Protein AF-A0A5R8P4Q5-F1 (afdb_monomer_lite)

InterPro domains:
  IPR018929 Domain of unknown function DUF2510 [PF10708] (52-79)

Foldseek 3Di:
DPPPPPCPVVVVVVVVVVVVVVVVVVVVVVVVVVVVVVPDPPPPPPPQQDDFDWDQDPVRWTWTDHSPDTDPDTDDDPPPPD

Structure (mmCIF, N/CA/C/O backbone):
data_AF-A0A5R8P4Q5-F1
#
_entry.id   AF-A0A5R8P4Q5-F1
#
loop_
_atom_site.group_PDB
_atom_site.id
_atom_site.type_symbol
_atom_site.label_atom_id
_atom_site.label_alt_id
_atom_site.label_comp_id
_atom_site.label_asym_id
_atom_site.label_entity_id
_atom_site.label_seq_id
_atom_site.pdbx_PDB_ins_code
_atom_site.Cartn_x
_atom_site.Cartn_y
_atom_site.Cartn_z
_atom_site.occupancy
_atom_site.B_iso_or_equiv
_atom_site.auth_seq_id
_atom_site.auth_comp_id
_atom_site.auth_asym_id
_atom_site.auth_atom_id
_atom_site.pdbx_PDB_model_num
ATOM 1 N N . MET A 1 1 ? 20.793 0.785 -62.046 1.00 49.66 1 MET A N 1
ATOM 2 C CA . MET A 1 1 ? 20.546 0.543 -60.609 1.00 49.66 1 MET A CA 1
ATOM 3 C C . MET A 1 1 ? 20.882 1.839 -59.870 1.00 49.66 1 MET A C 1
ATOM 5 O O . MET A 1 1 ? 22.030 2.034 -59.514 1.00 49.66 1 MET A O 1
ATOM 9 N N . TRP A 1 2 ? 19.941 2.785 -59.771 1.00 59.12 2 TRP A N 1
ATOM 10 C CA . TRP A 1 2 ? 20.190 4.147 -59.241 1.00 59.12 2 TRP A CA 1
ATOM 11 C C . TRP A 1 2 ? 19.097 4.600 -58.249 1.00 59.12 2 TRP A C 1
ATOM 13 O O . TRP A 1 2 ? 18.944 5.772 -57.942 1.00 59.12 2 TRP A O 1
ATOM 23 N N . TRP A 1 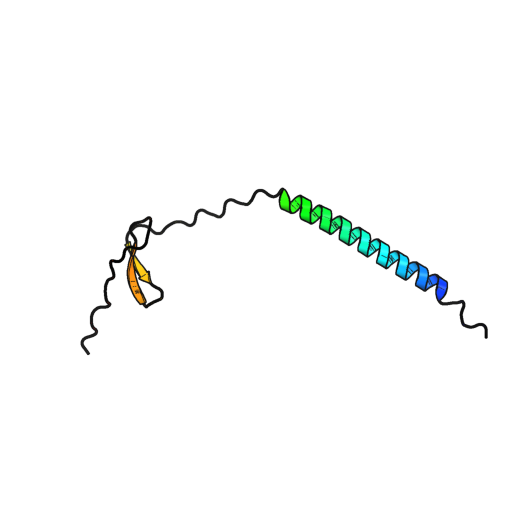3 ? 18.318 3.657 -57.717 1.00 60.84 3 TRP A N 1
ATOM 24 C CA . TRP A 1 3 ? 17.155 3.957 -56.871 1.00 60.84 3 TRP A CA 1
ATOM 25 C C . TRP A 1 3 ? 17.453 3.891 -55.364 1.00 60.84 3 TRP A C 1
ATOM 27 O O . TRP A 1 3 ? 16.559 4.105 -54.556 1.00 60.84 3 TRP A O 1
ATOM 37 N N . ALA A 1 4 ? 18.694 3.587 -54.968 1.00 62.00 4 ALA A N 1
ATOM 38 C CA . ALA A 1 4 ? 19.038 3.295 -53.573 1.00 62.00 4 ALA A CA 1
ATOM 39 C C . ALA A 1 4 ? 19.421 4.521 -52.717 1.00 62.00 4 ALA A C 1
ATOM 41 O O . ALA A 1 4 ? 19.622 4.361 -51.526 1.00 62.00 4 ALA A O 1
ATOM 42 N N . HIS A 1 5 ? 19.503 5.739 -53.266 1.00 59.19 5 HIS A N 1
ATOM 43 C CA . HIS A 1 5 ? 20.128 6.878 -52.564 1.00 59.19 5 HIS A CA 1
ATOM 44 C C . HIS A 1 5 ? 19.139 7.903 -51.956 1.00 59.19 5 HIS A C 1
ATOM 46 O O . HIS A 1 5 ? 19.551 8.927 -51.421 1.00 59.19 5 HIS A O 1
ATOM 52 N N . ILE A 1 6 ? 17.822 7.681 -52.037 1.00 57.44 6 ILE A N 1
ATOM 53 C CA . ILE A 1 6 ? 16.825 8.675 -51.574 1.00 57.44 6 ILE A CA 1
ATOM 54 C C . ILE A 1 6 ? 16.381 8.416 -50.117 1.00 57.44 6 ILE A C 1
ATOM 56 O O . ILE A 1 6 ? 15.891 9.324 -49.452 1.00 57.44 6 ILE A O 1
ATOM 60 N N . ASN A 1 7 ? 16.618 7.215 -49.570 1.00 59.69 7 ASN A N 1
ATOM 61 C CA . ASN A 1 7 ? 16.121 6.821 -48.243 1.00 59.69 7 ASN A CA 1
ATOM 62 C C . ASN A 1 7 ? 17.132 6.962 -47.087 1.00 59.69 7 ASN A C 1
ATOM 64 O O . ASN A 1 7 ? 16.716 6.986 -45.927 1.00 59.69 7 ASN A O 1
ATOM 68 N N . ASP A 1 8 ? 18.433 7.087 -47.358 1.00 61.88 8 ASP A N 1
ATOM 69 C CA . ASP A 1 8 ? 19.466 7.095 -46.305 1.00 61.88 8 ASP A CA 1
ATOM 70 C C . ASP A 1 8 ? 19.420 8.371 -45.449 1.00 61.88 8 ASP A C 1
ATOM 72 O O . ASP A 1 8 ? 19.606 8.331 -44.231 1.00 61.88 8 ASP A O 1
ATOM 76 N N . TRP A 1 9 ? 19.082 9.503 -46.074 1.00 62.94 9 TRP A N 1
ATOM 77 C CA . TRP A 1 9 ? 19.014 10.809 -45.414 1.00 62.94 9 TRP A CA 1
ATOM 78 C C . TRP A 1 9 ? 17.893 10.899 -44.372 1.00 62.94 9 TRP A C 1
ATOM 80 O O . TRP A 1 9 ? 18.102 11.443 -43.291 1.00 62.94 9 TRP A O 1
ATOM 90 N N . ASN A 1 10 ? 16.715 10.333 -44.642 1.00 71.19 10 ASN A N 1
ATOM 91 C CA . ASN A 1 10 ? 15.628 10.321 -43.658 1.00 71.19 10 ASN A CA 1
ATOM 92 C C . ASN A 1 10 ? 15.847 9.247 -42.590 1.00 71.19 10 ASN A C 1
ATOM 94 O O . ASN A 1 10 ? 15.599 9.498 -41.412 1.00 71.19 10 ASN A O 1
ATOM 98 N N . THR A 1 11 ? 16.367 8.082 -42.985 1.00 74.56 11 THR A N 1
ATOM 99 C CA . THR A 1 11 ? 16.590 6.954 -42.070 1.00 74.56 11 THR A CA 1
ATOM 100 C C . THR A 1 11 ? 17.588 7.311 -40.966 1.00 74.56 11 THR A C 1
ATOM 102 O O . THR A 1 11 ? 17.331 7.029 -39.795 1.00 74.56 11 THR A O 1
ATOM 105 N N . GLY A 1 12 ? 18.685 8.002 -41.301 1.00 79.00 12 GLY A N 1
ATOM 106 C CA . GLY A 1 12 ? 19.670 8.452 -40.312 1.00 79.00 12 GLY A CA 1
ATOM 107 C C . GLY A 1 12 ? 19.083 9.417 -39.276 1.00 79.00 12 GLY A C 1
ATOM 108 O O . GLY A 1 12 ? 19.285 9.233 -38.074 1.00 79.00 12 GLY A O 1
ATOM 109 N N . HIS A 1 13 ? 18.290 10.398 -39.721 1.00 82.06 13 HIS A N 1
ATOM 110 C CA . HIS A 1 13 ? 17.623 11.333 -38.814 1.00 82.06 13 HIS A CA 1
ATOM 111 C C . HIS A 1 13 ? 16.612 10.623 -37.912 1.00 82.06 13 HIS A C 1
ATOM 113 O O . HIS A 1 13 ? 16.610 10.859 -36.706 1.00 82.06 13 HIS A O 1
ATOM 119 N N . THR A 1 14 ? 15.792 9.717 -38.452 1.00 84.75 14 THR A N 1
ATOM 120 C CA . THR A 1 14 ? 14.812 8.967 -37.654 1.00 84.75 14 THR A CA 1
ATOM 121 C C . THR A 1 14 ? 15.483 8.163 -36.542 1.00 84.75 14 THR A C 1
ATOM 123 O O . THR A 1 14 ? 15.047 8.234 -35.393 1.00 84.75 14 THR A O 1
ATOM 126 N N . VAL A 1 15 ? 16.574 7.452 -36.843 1.00 88.94 15 VAL A N 1
ATOM 127 C CA . VAL A 1 15 ? 17.319 6.684 -35.832 1.00 88.94 15 VAL A CA 1
ATOM 128 C C . VAL A 1 15 ? 17.933 7.610 -34.779 1.00 88.94 15 VAL A C 1
ATOM 130 O O . VAL A 1 15 ? 17.819 7.331 -33.584 1.00 88.94 15 VAL A O 1
ATOM 133 N N . ALA A 1 16 ? 18.517 8.739 -35.192 1.00 89.25 16 ALA A N 1
ATOM 134 C CA . ALA A 1 16 ? 19.084 9.721 -34.269 1.00 89.25 16 ALA A CA 1
ATOM 135 C C . ALA A 1 16 ? 18.024 10.320 -33.327 1.00 89.25 16 ALA A C 1
ATOM 137 O O . ALA A 1 16 ? 18.260 10.415 -32.121 1.00 89.25 16 ALA A O 1
ATOM 138 N N . PHE A 1 17 ? 16.836 10.662 -33.839 1.00 92.88 17 PHE A N 1
ATOM 139 C CA . PHE A 1 17 ? 15.731 11.173 -33.023 1.00 92.88 17 PHE A CA 1
ATOM 140 C C . PHE A 1 17 ? 15.233 10.143 -32.009 1.00 92.88 17 PHE A C 1
ATOM 142 O O . PHE A 1 17 ? 15.035 10.486 -30.845 1.00 92.88 17 PHE A O 1
ATOM 149 N N . VAL A 1 18 ? 15.060 8.882 -32.418 1.00 94.69 18 VAL A N 1
ATOM 150 C CA . VAL A 1 18 ? 14.609 7.812 -31.513 1.00 94.69 18 VAL A CA 1
ATOM 151 C C . VAL A 1 18 ? 15.648 7.543 -30.425 1.00 94.69 18 VAL A C 1
ATOM 153 O O . VAL A 1 18 ? 15.287 7.431 -29.252 1.00 94.69 18 VAL A O 1
ATOM 156 N N . ALA A 1 19 ? 16.934 7.495 -30.781 1.00 95.31 19 ALA A N 1
ATOM 157 C CA . ALA A 1 19 ? 18.013 7.320 -29.814 1.00 95.31 19 ALA A CA 1
ATOM 158 C C . ALA A 1 19 ? 18.064 8.481 -28.806 1.00 95.31 19 ALA A C 1
ATOM 160 O O . ALA A 1 19 ? 18.128 8.246 -27.598 1.00 95.31 19 ALA A O 1
ATOM 161 N N . ALA A 1 20 ? 17.952 9.725 -29.283 1.00 96.31 20 ALA A N 1
ATOM 162 C CA . ALA A 1 20 ? 17.921 10.907 -28.427 1.00 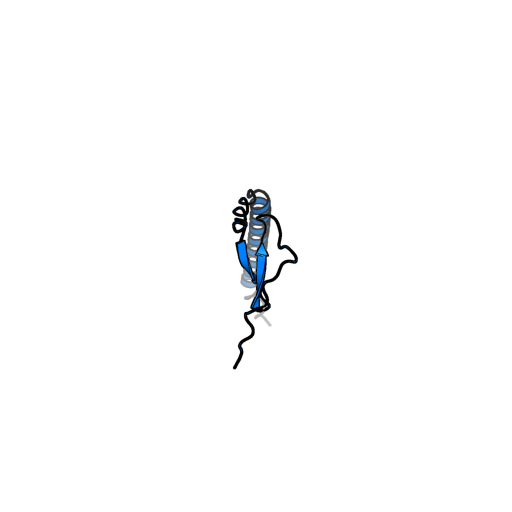96.31 20 ALA A CA 1
ATOM 163 C C . ALA A 1 20 ? 16.694 10.917 -27.502 1.00 96.31 20 ALA A C 1
ATOM 165 O O . ALA A 1 20 ? 16.838 11.112 -26.297 1.00 96.31 20 ALA A O 1
ATOM 166 N N . ALA A 1 21 ? 15.499 10.642 -28.033 1.00 96.62 21 ALA A N 1
ATOM 167 C CA . ALA A 1 21 ? 14.268 10.575 -27.248 1.00 96.62 21 ALA A CA 1
ATOM 168 C C . ALA A 1 21 ? 14.338 9.483 -26.170 1.00 96.62 21 ALA A C 1
ATOM 170 O O . ALA A 1 21 ? 13.941 9.714 -25.029 1.00 96.62 21 ALA A O 1
ATOM 171 N N . THR A 1 22 ? 14.906 8.322 -26.506 1.00 96.75 22 THR A N 1
ATOM 172 C CA . THR A 1 22 ? 15.106 7.217 -25.559 1.00 96.75 22 THR A CA 1
ATOM 173 C C . THR A 1 22 ? 16.082 7.608 -24.451 1.00 96.75 22 THR A C 1
ATOM 175 O O . THR A 1 22 ? 15.798 7.382 -23.276 1.00 96.75 22 THR A O 1
ATOM 178 N N . GLY A 1 23 ? 17.201 8.250 -24.799 1.00 97.25 23 GLY A N 1
ATOM 179 C CA . GLY A 1 23 ? 18.169 8.755 -23.824 1.00 97.25 23 GLY A CA 1
ATOM 180 C C . GLY A 1 23 ? 17.563 9.803 -22.887 1.00 97.25 23 GLY A C 1
ATOM 181 O O . GLY A 1 23 ? 17.717 9.704 -21.672 1.00 97.25 23 GLY A O 1
ATOM 182 N N . ILE A 1 24 ? 16.807 10.761 -23.431 1.00 97.50 24 ILE A N 1
ATOM 183 C CA . ILE A 1 24 ? 16.107 11.788 -22.645 1.00 97.50 24 ILE A CA 1
ATOM 184 C C . ILE A 1 24 ? 15.086 11.147 -21.703 1.00 97.50 24 ILE A C 1
ATOM 186 O O . ILE A 1 24 ? 15.064 11.469 -20.516 1.00 97.50 24 ILE A O 1
ATOM 190 N N . ALA A 1 25 ? 14.271 10.215 -22.202 1.00 96.94 25 ALA A N 1
ATOM 191 C CA . ALA A 1 25 ? 13.298 9.500 -21.385 1.00 96.94 25 ALA A CA 1
ATOM 192 C C . ALA A 1 25 ? 13.982 8.711 -20.259 1.00 96.94 25 ALA A C 1
ATOM 194 O O . ALA A 1 25 ? 13.526 8.747 -19.119 1.00 96.94 25 ALA A O 1
ATOM 195 N N . PHE A 1 26 ? 15.106 8.053 -20.547 1.00 97.50 26 PHE A N 1
ATOM 196 C CA . PHE A 1 26 ? 15.874 7.318 -19.547 1.00 97.50 26 PHE A CA 1
ATOM 197 C C . PHE A 1 26 ? 16.430 8.236 -18.452 1.00 97.50 26 PHE A C 1
ATOM 199 O O . PHE A 1 26 ? 16.246 7.961 -17.266 1.00 97.50 26 PHE A O 1
ATOM 206 N N . VAL A 1 27 ? 17.044 9.363 -18.828 1.00 97.50 27 VAL A N 1
ATOM 207 C CA . VAL A 1 27 ? 17.538 10.368 -17.873 1.00 97.50 27 VAL A CA 1
ATOM 208 C C . VAL A 1 27 ? 16.388 10.923 -17.033 1.00 97.50 27 VAL A C 1
ATOM 210 O O . VAL A 1 27 ? 16.497 10.993 -15.810 1.00 97.50 27 VAL A O 1
ATOM 213 N N . PHE A 1 28 ? 15.257 11.247 -17.658 1.00 97.12 28 PHE A N 1
ATOM 214 C CA . PHE A 1 28 ? 14.061 11.697 -16.952 1.00 97.12 28 PHE A CA 1
ATOM 215 C C . PHE A 1 28 ? 13.562 10.660 -15.934 1.00 97.12 28 PHE A C 1
ATOM 217 O O . PHE A 1 28 ? 13.252 11.015 -14.797 1.00 97.12 28 PHE A O 1
ATOM 224 N N . LEU A 1 29 ? 13.524 9.375 -16.300 1.00 96.75 29 LEU A N 1
ATOM 225 C CA . LEU A 1 29 ? 13.120 8.297 -15.395 1.00 96.75 29 LEU A CA 1
ATOM 226 C C . LEU A 1 29 ? 14.107 8.102 -14.240 1.00 96.75 29 LEU A C 1
ATOM 228 O O . LEU A 1 29 ? 13.661 7.868 -13.118 1.00 96.75 29 LEU A O 1
ATOM 232 N N . LEU A 1 30 ? 15.414 8.248 -14.476 1.00 96.19 30 LEU A N 1
ATOM 233 C CA . LEU A 1 30 ? 16.422 8.221 -13.414 1.00 96.19 30 LEU A CA 1
ATOM 234 C C . LEU A 1 30 ? 16.222 9.368 -12.424 1.00 96.19 30 LEU A C 1
ATOM 236 O O . LEU A 1 30 ? 16.142 9.126 -11.221 1.00 96.19 30 LEU A O 1
ATOM 240 N N . PHE A 1 31 ? 16.077 10.601 -12.913 1.00 96.00 31 PHE A N 1
ATOM 241 C CA . PHE A 1 31 ? 15.795 11.755 -12.057 1.00 96.00 31 PHE A CA 1
ATOM 242 C C . PHE A 1 31 ? 14.491 11.577 -11.280 1.00 96.00 31 PHE A C 1
ATOM 244 O O . PHE A 1 31 ? 14.458 11.817 -10.075 1.00 96.00 31 PHE A O 1
ATOM 251 N N . ARG A 1 32 ? 13.432 11.092 -11.935 1.00 93.50 32 ARG A N 1
ATOM 252 C CA . ARG A 1 32 ? 12.152 10.795 -11.284 1.00 93.50 32 ARG A CA 1
ATOM 253 C C . ARG A 1 32 ? 12.295 9.723 -10.203 1.00 93.50 32 ARG A C 1
ATOM 255 O O . ARG A 1 32 ? 11.718 9.869 -9.131 1.00 93.50 32 ARG A O 1
ATOM 262 N N . ALA A 1 33 ? 13.040 8.651 -10.469 1.00 91.44 33 ALA A N 1
ATOM 263 C CA . ALA A 1 33 ? 13.272 7.581 -9.504 1.00 91.44 33 ALA A CA 1
ATOM 264 C C . ALA A 1 33 ? 14.064 8.083 -8.289 1.00 91.44 33 ALA A C 1
ATOM 266 O O . ALA A 1 33 ? 13.691 7.780 -7.159 1.00 91.44 33 ALA A O 1
ATOM 267 N N . LEU A 1 34 ? 15.098 8.901 -8.512 1.00 92.56 34 LEU A N 1
ATOM 268 C CA . LEU A 1 34 ? 15.883 9.528 -7.447 1.00 92.56 34 LEU A CA 1
ATOM 269 C C . LEU A 1 34 ? 15.051 10.514 -6.620 1.00 92.56 34 LEU A C 1
ATOM 271 O O . LEU A 1 34 ? 15.131 10.493 -5.395 1.00 92.56 34 LEU A O 1
ATOM 275 N N . TYR A 1 35 ? 14.209 11.324 -7.265 1.00 89.44 35 TYR A N 1
ATOM 276 C CA . TYR A 1 35 ? 13.302 12.234 -6.566 1.00 89.44 35 TYR A CA 1
ATOM 277 C C . TYR A 1 35 ? 12.312 11.469 -5.677 1.00 89.44 35 TYR A C 1
ATOM 279 O O . TYR A 1 35 ? 12.129 11.819 -4.515 1.00 89.44 35 TYR A O 1
ATOM 287 N N . ARG A 1 36 ? 11.758 10.356 -6.176 1.00 81.50 36 ARG A N 1
ATOM 288 C CA . ARG A 1 36 ? 10.835 9.495 -5.420 1.00 81.50 36 ARG A CA 1
ATOM 289 C C . ARG A 1 36 ? 11.472 8.859 -4.179 1.00 81.50 36 ARG A C 1
ATOM 291 O O . ARG A 1 36 ? 10.768 8.560 -3.225 1.00 81.50 36 ARG A O 1
ATOM 298 N N . ILE A 1 37 ? 12.787 8.628 -4.178 1.00 83.31 37 ILE A N 1
ATOM 299 C CA . ILE A 1 37 ? 13.507 8.107 -3.000 1.00 83.31 37 ILE A CA 1
ATOM 300 C C . ILE A 1 37 ? 13.564 9.161 -1.885 1.00 83.31 37 ILE A C 1
ATOM 302 O O . ILE A 1 37 ? 13.572 8.804 -0.709 1.00 83.31 37 ILE A O 1
ATOM 306 N N . GLY A 1 38 ? 13.597 10.443 -2.255 1.00 75.12 38 GLY A N 1
ATOM 307 C CA . GLY A 1 38 ? 13.603 11.564 -1.320 1.00 75.12 38 GLY A CA 1
ATOM 308 C C . GLY A 1 38 ? 12.223 11.963 -0.801 1.00 75.12 38 GLY A C 1
ATOM 309 O O . GLY A 1 38 ? 12.162 12.770 0.125 1.00 75.12 38 GLY A O 1
ATOM 310 N N . GLU A 1 39 ? 11.132 11.424 -1.357 1.00 77.06 39 GLU A N 1
ATOM 311 C CA . GLU A 1 39 ? 9.793 11.677 -0.826 1.00 77.06 39 GLU A CA 1
ATOM 312 C C . GLU A 1 39 ? 9.705 11.078 0.585 1.00 77.06 39 GLU A C 1
ATOM 314 O O . GLU A 1 39 ? 9.882 9.864 0.758 1.00 77.06 39 GLU A O 1
ATOM 319 N N . PRO A 1 40 ? 9.459 11.908 1.618 1.00 66.56 40 PRO A N 1
ATOM 320 C CA . PRO A 1 40 ? 9.146 11.404 2.940 1.00 66.56 40 PRO A CA 1
ATOM 321 C C . PRO A 1 40 ? 7.996 10.424 2.773 1.00 66.56 40 PRO A C 1
ATOM 323 O O . PRO A 1 40 ? 6.975 10.774 2.182 1.00 66.56 40 PRO A O 1
ATOM 326 N N . ARG A 1 41 ? 8.166 9.190 3.258 1.00 68.56 41 ARG A N 1
ATOM 327 C CA . ARG A 1 41 ? 7.038 8.267 3.377 1.00 68.56 41 ARG A CA 1
ATOM 328 C C . ARG A 1 41 ? 5.975 9.040 4.140 1.00 68.56 41 ARG A C 1
ATOM 330 O O . ARG A 1 41 ? 6.216 9.371 5.304 1.00 68.56 41 ARG A O 1
ATOM 337 N N . GLU A 1 42 ? 4.869 9.385 3.479 1.00 70.75 42 GLU A N 1
ATOM 338 C CA . GLU A 1 42 ? 3.723 9.921 4.197 1.00 70.75 42 GLU A CA 1
ATOM 339 C C . GLU A 1 42 ? 3.489 8.961 5.361 1.00 70.75 42 GLU A C 1
ATOM 341 O O . GLU A 1 42 ? 3.525 7.740 5.139 1.00 70.75 42 GLU A O 1
ATOM 346 N N . PRO A 1 43 ? 3.380 9.463 6.604 1.00 72.06 43 PRO A N 1
ATOM 347 C CA . PRO A 1 43 ? 3.075 8.596 7.718 1.00 72.06 43 PRO A CA 1
ATOM 348 C C . PRO A 1 43 ? 1.817 7.854 7.302 1.00 72.06 43 PRO A C 1
ATOM 350 O O . PRO A 1 43 ? 0.790 8.495 7.072 1.00 72.06 43 PRO A O 1
ATOM 353 N N . THR A 1 44 ? 1.911 6.531 7.125 1.00 72.12 44 THR A N 1
ATOM 354 C CA . THR A 1 44 ? 0.726 5.705 6.931 1.00 72.12 44 THR A CA 1
ATOM 355 C C . THR A 1 44 ? -0.243 6.171 8.008 1.00 72.12 44 THR A C 1
ATOM 357 O O . THR A 1 44 ? 0.177 6.184 9.174 1.00 72.12 44 THR A O 1
ATOM 360 N N . PRO A 1 45 ? -1.449 6.661 7.658 1.00 74.81 45 PRO A N 1
ATOM 361 C CA . PRO A 1 45 ? -2.369 7.160 8.664 1.00 74.81 45 PRO A CA 1
ATOM 362 C C . PRO A 1 45 ? -2.447 6.081 9.742 1.00 74.81 45 PRO A C 1
ATOM 364 O O . PRO A 1 45 ? -2.555 4.902 9.380 1.00 74.81 45 PRO A O 1
ATOM 367 N N . PRO A 1 46 ? -2.255 6.435 11.027 1.00 71.25 46 PRO A N 1
ATOM 368 C CA . PRO A 1 46 ? -2.215 5.440 12.082 1.00 71.25 46 PRO A CA 1
ATOM 369 C C . PRO A 1 46 ? -3.476 4.601 11.932 1.00 71.25 46 PRO A C 1
ATOM 371 O O . PRO A 1 46 ? -4.580 5.148 11.932 1.00 71.25 46 PRO A O 1
ATOM 374 N N . VAL A 1 47 ? -3.309 3.296 11.702 1.00 70.62 47 VAL A N 1
ATOM 375 C CA . VAL A 1 47 ? -4.443 2.381 11.614 1.00 70.62 47 VAL A CA 1
ATOM 376 C C . VAL A 1 47 ? -5.117 2.484 12.972 1.00 70.62 47 VAL A C 1
ATOM 378 O O . VAL A 1 47 ? -4.558 2.035 13.970 1.00 70.62 47 VAL A O 1
ATOM 381 N N . SER A 1 48 ? -6.245 3.195 13.032 1.00 73.25 48 SER A N 1
ATOM 382 C CA . SER A 1 48 ? -6.970 3.397 14.277 1.00 73.25 48 SER A CA 1
ATOM 383 C C . SER A 1 48 ? -7.442 2.026 14.719 1.00 73.25 48 SER A C 1
ATOM 385 O O . SER A 1 48 ? -8.315 1.421 14.096 1.00 73.25 48 SER A O 1
ATOM 387 N N . THR A 1 49 ? -6.789 1.498 15.747 1.00 79.56 49 THR A N 1
ATOM 388 C CA . THR A 1 49 ? -7.189 0.238 16.342 1.00 79.56 49 THR A CA 1
ATOM 389 C C . THR A 1 49 ? -8.598 0.428 16.898 1.00 79.56 49 THR A C 1
ATOM 391 O O . THR A 1 49 ? -8.830 1.419 17.600 1.00 79.56 49 THR A O 1
ATOM 394 N N . PRO A 1 50 ? -9.553 -0.461 16.580 1.00 85.62 50 PRO A N 1
ATOM 395 C CA . PRO A 1 50 ? -10.901 -0.341 17.107 1.00 85.62 50 PRO A CA 1
ATOM 396 C C . PRO A 1 50 ? -10.884 -0.327 18.646 1.00 85.62 50 PRO A C 1
ATOM 398 O O . PRO A 1 50 ? -10.007 -0.942 19.260 1.00 85.62 50 PRO A O 1
ATOM 401 N N . PRO A 1 51 ? -11.825 0.371 19.302 1.00 89.50 51 PRO A N 1
ATOM 402 C CA . PRO A 1 51 ? -11.915 0.344 20.756 1.00 89.50 51 PRO A CA 1
ATOM 403 C C . PRO A 1 51 ? -12.199 -1.084 21.258 1.00 89.50 51 PRO A C 1
ATOM 405 O O . PRO A 1 51 ? -12.713 -1.911 20.497 1.00 89.50 51 PRO A O 1
ATOM 408 N N . PRO A 1 52 ? -11.901 -1.395 22.531 1.00 93.56 52 PRO A N 1
ATOM 409 C CA . PRO A 1 52 ? -12.212 -2.701 23.100 1.00 93.56 52 PRO A CA 1
ATOM 410 C C . PRO A 1 52 ? -13.701 -3.037 22.952 1.00 93.56 52 PRO A C 1
ATOM 412 O O . PRO A 1 52 ? -14.556 -2.203 23.258 1.00 93.56 52 PRO A O 1
ATOM 415 N N . GLY A 1 53 ? -14.021 -4.235 22.463 1.00 92.38 53 GLY A N 1
ATOM 416 C CA . GLY A 1 53 ? -15.394 -4.576 22.105 1.00 92.38 53 GLY A CA 1
ATOM 417 C C . GLY A 1 53 ? -15.564 -5.927 21.419 1.00 92.38 53 GLY A C 1
ATOM 418 O O . GLY A 1 53 ? -14.601 -6.631 21.114 1.00 92.38 53 GLY A O 1
ATOM 419 N N . TRP A 1 54 ? -16.823 -6.272 21.166 1.00 92.19 54 TRP A N 1
ATOM 420 C CA . TRP A 1 54 ? -17.214 -7.442 20.386 1.00 92.19 54 TRP A CA 1
ATOM 421 C C . TRP A 1 54 ? -17.325 -7.076 18.911 1.00 92.19 54 TRP A C 1
ATOM 423 O O 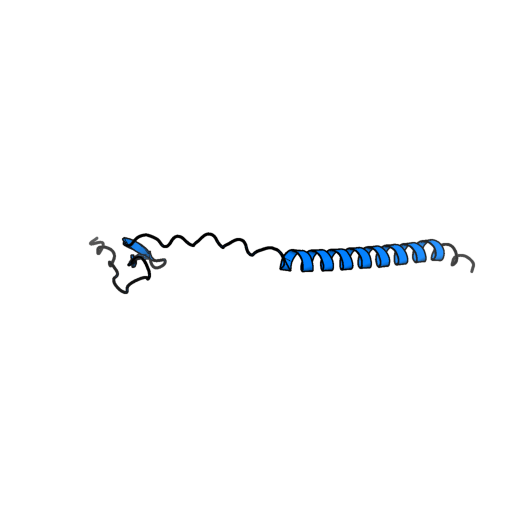. TRP A 1 54 ? -18.043 -6.142 18.555 1.00 92.19 54 TRP A O 1
ATOM 433 N N . TYR A 1 55 ? -16.656 -7.840 18.057 1.00 91.56 55 TYR A N 1
ATOM 434 C CA . TYR A 1 55 ? -16.661 -7.624 16.615 1.00 91.56 55 TYR A CA 1
ATOM 435 C C . TYR A 1 55 ? -16.830 -8.949 15.881 1.00 91.56 55 TYR A C 1
ATOM 437 O O . TYR A 1 55 ? -16.440 -10.005 16.377 1.00 91.56 55 TYR A O 1
ATOM 445 N N . VAL A 1 56 ? -17.405 -8.886 14.685 1.00 89.25 56 VAL A N 1
ATOM 446 C CA . VAL A 1 56 ? -17.633 -10.060 13.843 1.00 89.25 56 VAL A CA 1
ATOM 447 C C . VAL A 1 56 ? -16.344 -10.400 13.095 1.00 89.25 56 VAL A C 1
ATOM 449 O O . VAL A 1 56 ? -15.791 -9.557 12.390 1.00 89.25 56 VAL A O 1
ATOM 452 N N . ASP A 1 57 ? -15.864 -11.628 13.267 1.00 82.25 57 ASP A N 1
ATOM 453 C CA . ASP A 1 57 ? -14.756 -12.201 12.506 1.00 82.25 57 ASP A CA 1
ATOM 454 C C . ASP A 1 57 ? -15.225 -12.598 11.092 1.00 82.25 57 ASP A C 1
ATOM 456 O O . ASP A 1 57 ? -16.412 -12.819 10.850 1.00 82.25 57 ASP A O 1
ATOM 460 N N . ALA A 1 58 ? -14.297 -12.758 10.149 1.00 79.12 58 ALA A N 1
ATOM 461 C CA . ALA A 1 58 ? -14.571 -13.210 8.785 1.00 79.12 58 ALA A CA 1
ATOM 462 C C . ALA A 1 58 ? -15.262 -14.588 8.735 1.00 79.12 58 ALA A C 1
ATOM 464 O O . ALA A 1 58 ? -15.963 -14.894 7.773 1.00 79.12 58 ALA A O 1
ATOM 465 N N . ALA A 1 59 ? -15.102 -15.403 9.782 1.00 78.94 59 ALA A N 1
ATOM 466 C CA . ALA A 1 59 ? -15.792 -16.682 9.951 1.00 78.94 59 ALA A CA 1
ATOM 467 C C . ALA A 1 59 ? -17.259 -16.548 10.423 1.00 78.94 59 ALA A C 1
ATOM 469 O O . ALA A 1 59 ? -17.946 -17.556 10.574 1.00 78.94 59 ALA A O 1
ATOM 470 N N . GLY A 1 60 ? -17.742 -15.329 10.688 1.00 79.75 60 GLY A N 1
ATOM 471 C CA . GLY A 1 60 ? -19.093 -15.056 11.189 1.00 79.75 60 GLY A CA 1
ATOM 472 C C . GLY A 1 60 ? -19.271 -15.255 12.699 1.00 79.75 60 GLY A C 1
ATOM 473 O O . GLY A 1 60 ? -20.373 -15.071 13.209 1.00 79.75 60 GLY A O 1
ATOM 474 N N . ALA A 1 61 ? -18.208 -15.610 13.426 1.00 83.69 61 ALA A N 1
ATOM 475 C CA . ALA A 1 61 ? -18.201 -15.663 14.886 1.00 83.69 61 ALA A CA 1
ATOM 476 C C . ALA A 1 61 ? -17.902 -14.279 15.480 1.00 83.69 61 ALA A C 1
ATOM 478 O O . ALA A 1 61 ? -17.127 -13.511 14.913 1.00 83.69 61 ALA A O 1
ATOM 479 N N . THR A 1 62 ? -18.467 -13.964 16.644 1.00 91.50 62 THR A N 1
ATOM 480 C CA . THR A 1 62 ? -18.192 -12.694 17.326 1.00 91.50 62 THR A CA 1
ATOM 481 C C . THR A 1 62 ? -17.012 -12.876 18.283 1.00 91.50 62 THR A C 1
ATOM 483 O O . THR A 1 62 ? -17.095 -13.663 19.223 1.00 91.50 62 THR A O 1
ATOM 486 N N . ARG A 1 63 ? -15.899 -12.171 18.059 1.00 92.81 63 ARG A N 1
ATOM 487 C CA . ARG A 1 63 ? -14.650 -12.267 18.838 1.00 92.81 63 ARG A CA 1
ATOM 488 C C . ARG A 1 63 ? -14.406 -10.988 19.639 1.00 92.81 63 ARG A C 1
ATOM 490 O O . ARG A 1 63 ? -14.729 -9.892 19.180 1.00 92.81 63 ARG A O 1
ATOM 497 N N . TRP A 1 64 ? -13.851 -11.119 20.843 1.00 93.19 64 TRP A N 1
ATOM 498 C CA . TRP A 1 64 ? -13.526 -9.968 21.689 1.00 93.19 64 TRP A CA 1
ATOM 499 C C . TRP A 1 64 ? -12.161 -9.365 21.327 1.00 93.19 64 TRP A C 1
ATOM 501 O O . TRP A 1 64 ? -11.149 -10.076 21.288 1.00 93.19 64 TRP A O 1
ATOM 511 N N . PHE A 1 65 ? -12.135 -8.049 21.109 1.00 92.75 65 PHE A N 1
ATOM 512 C CA . PHE A 1 65 ? -10.935 -7.234 20.925 1.00 92.75 65 PHE A CA 1
ATOM 513 C C . PHE A 1 65 ? -10.640 -6.444 22.205 1.00 92.75 65 PHE A C 1
ATOM 515 O O . PHE A 1 65 ? -11.524 -5.760 22.717 1.00 92.75 65 PHE A O 1
ATOM 522 N N . ASP A 1 66 ? -9.410 -6.502 22.723 1.00 91.00 66 ASP A N 1
ATOM 523 C CA . ASP A 1 66 ? -9.027 -5.837 23.984 1.00 91.00 66 ASP A CA 1
ATOM 524 C C . ASP A 1 66 ? -8.475 -4.405 23.803 1.00 91.00 66 ASP A C 1
ATOM 526 O O . ASP A 1 66 ? -8.067 -3.762 24.771 1.00 91.00 66 ASP A O 1
ATOM 530 N N . GLY A 1 67 ? -8.464 -3.892 22.567 1.00 90.69 67 GLY A N 1
ATOM 531 C CA . GLY A 1 67 ? -7.866 -2.602 22.201 1.00 90.69 67 GLY A CA 1
ATOM 532 C C . GLY A 1 67 ? -6.429 -2.709 21.673 1.00 90.69 67 GLY A C 1
ATOM 533 O O . GLY A 1 67 ? -5.913 -1.749 21.100 1.00 90.69 67 GLY A O 1
ATOM 534 N N . ARG A 1 68 ? -5.776 -3.865 21.837 1.00 89.62 68 ARG A N 1
ATOM 535 C CA . ARG A 1 68 ? -4.423 -4.155 21.335 1.00 89.62 68 ARG A CA 1
ATOM 536 C C . ARG A 1 68 ? -4.385 -5.402 20.457 1.00 89.62 68 ARG A C 1
ATOM 538 O O . ARG A 1 68 ? -3.670 -5.409 19.461 1.00 89.62 68 ARG A O 1
ATOM 545 N N . GLN A 1 69 ? -5.142 -6.435 20.810 1.00 90.25 69 GLN A N 1
ATOM 546 C CA . GLN A 1 69 ? -5.165 -7.729 20.142 1.00 90.25 69 GLN A CA 1
ATOM 547 C C . GLN A 1 69 ? -6.539 -8.406 20.237 1.00 90.25 69 GLN A C 1
ATOM 549 O O . GLN A 1 69 ? -7.371 -8.122 21.103 1.00 90.25 69 GLN A O 1
ATOM 554 N N . TRP A 1 70 ? -6.763 -9.344 19.321 1.00 89.94 70 TRP A N 1
ATOM 555 C CA . TRP A 1 70 ? -7.900 -10.251 19.375 1.00 89.94 70 TRP A CA 1
ATOM 556 C C . TRP A 1 70 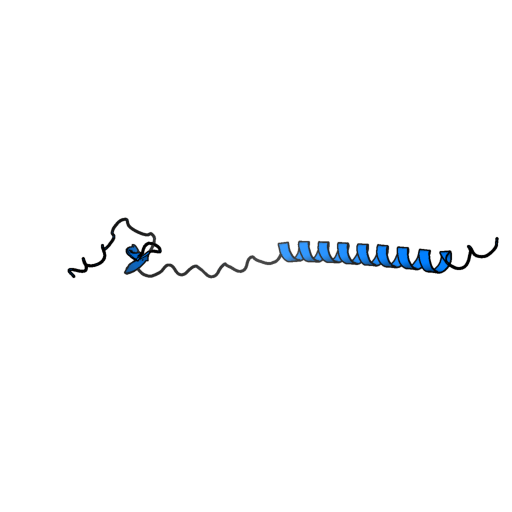? -7.655 -11.327 20.426 1.00 89.94 70 TRP A C 1
ATOM 558 O O . TRP A 1 70 ? -6.643 -12.021 20.383 1.00 89.94 70 TRP A O 1
ATOM 568 N N . THR A 1 71 ? -8.590 -11.479 21.355 1.00 91.00 71 THR A N 1
ATOM 569 C CA . THR A 1 71 ? -8.527 -12.509 22.401 1.00 91.00 71 THR A CA 1
ATOM 570 C C . THR A 1 71 ? -9.183 -13.801 21.930 1.00 91.00 71 THR A C 1
ATOM 572 O O . THR A 1 71 ? -10.008 -13.776 21.025 1.00 91.00 71 THR A O 1
ATOM 575 N N . ASP A 1 72 ? -8.890 -14.942 22.547 1.00 89.31 72 ASP A N 1
ATOM 576 C CA . ASP A 1 72 ? -9.520 -16.226 22.180 1.00 89.31 72 ASP A CA 1
ATOM 577 C C . ASP A 1 72 ? -10.983 -16.359 22.638 1.00 89.31 72 ASP A C 1
ATOM 579 O O . ASP A 1 72 ? -11.646 -17.361 22.371 1.00 89.31 72 ASP A O 1
ATOM 583 N N . ILE A 1 73 ? -11.515 -15.331 23.302 1.00 89.44 73 ILE A N 1
ATOM 584 C CA . ILE A 1 73 ? -12.900 -15.295 23.750 1.00 89.44 73 ILE A CA 1
ATOM 585 C C . ILE A 1 73 ? -13.802 -15.018 22.541 1.00 89.44 73 ILE A C 1
ATOM 587 O O . ILE A 1 73 ? -13.746 -13.949 21.924 1.00 89.44 73 ILE A O 1
ATOM 591 N N . THR A 1 74 ? -14.659 -15.986 22.225 1.00 91.06 74 THR A N 1
ATOM 592 C CA . THR A 1 74 ? -15.656 -15.900 21.154 1.00 91.06 74 THR A CA 1
ATOM 593 C C . THR A 1 74 ? -17.059 -16.113 21.717 1.00 91.06 74 THR A C 1
ATOM 595 O O . THR A 1 74 ? -17.283 -16.971 22.571 1.00 91.06 74 THR A O 1
ATOM 598 N N . GLN A 1 75 ? -18.021 -15.319 21.253 1.00 84.88 75 GLN A N 1
ATOM 599 C CA . GLN A 1 75 ? -19.439 -15.609 21.408 1.00 84.88 75 GLN A CA 1
ATOM 600 C C . GLN A 1 75 ? -19.844 -16.517 20.252 1.00 84.88 75 GLN A C 1
ATOM 602 O O . GLN A 1 75 ? -19.807 -16.112 19.086 1.00 84.88 75 GLN A O 1
ATOM 607 N N . LEU A 1 76 ? -20.229 -17.752 20.577 1.00 71.44 76 LEU A N 1
ATOM 608 C CA . LEU A 1 76 ? -20.951 -18.570 19.616 1.00 71.44 76 LEU A CA 1
ATOM 609 C C . LEU A 1 76 ? -22.279 -17.871 19.292 1.00 71.44 76 LEU A C 1
ATOM 611 O O . LEU A 1 76 ? -22.915 -17.335 20.208 1.00 71.44 76 LEU A O 1
ATOM 615 N N . PRO A 1 77 ? -22.707 -17.862 18.018 1.00 69.19 77 PRO A N 1
ATOM 616 C CA . PRO A 1 77 ? -24.019 -17.345 17.670 1.00 69.19 77 PRO A CA 1
ATOM 617 C C . PRO A 1 77 ? -25.082 -18.062 18.516 1.00 69.19 77 PRO A C 1
ATOM 619 O O . PRO A 1 77 ? -24.937 -19.264 18.774 1.00 69.19 77 PRO A O 1
ATOM 622 N N . PRO A 1 78 ? -26.129 -17.352 18.982 1.00 68.69 78 PRO A N 1
ATOM 623 C CA . PRO A 1 78 ? -27.217 -17.990 19.707 1.00 68.69 78 PRO A CA 1
ATOM 624 C C . PRO A 1 78 ? -27.734 -19.140 18.850 1.00 68.69 78 PRO A C 1
ATOM 626 O O . PRO A 1 78 ? -28.035 -18.954 17.667 1.00 68.69 78 PRO A O 1
ATOM 629 N N . LYS A 1 79 ? -27.764 -20.340 19.440 1.00 63.22 79 LYS A N 1
ATOM 630 C CA . LYS A 1 79 ? -28.297 -21.529 18.787 1.00 63.22 79 LYS A CA 1
ATOM 631 C C . LYS A 1 79 ? -29.688 -21.169 18.286 1.00 63.22 79 LYS A C 1
ATOM 633 O O . LYS A 1 79 ? -30.562 -20.814 19.071 1.00 63.22 79 LYS A O 1
ATOM 638 N N . SER A 1 80 ? 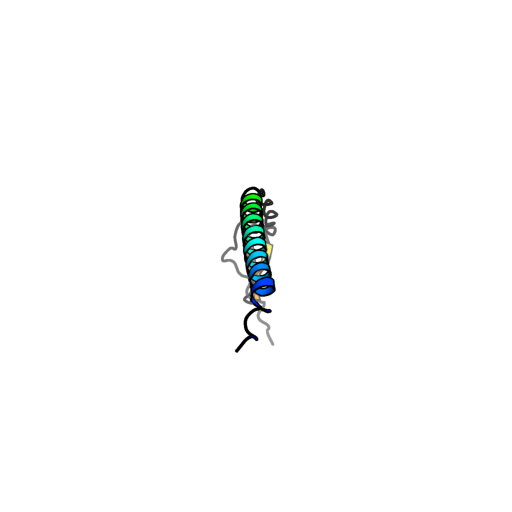-29.845 -21.159 16.970 1.00 65.62 80 SER A N 1
ATOM 639 C CA . SER A 1 80 ? -31.125 -20.925 16.324 1.00 65.62 80 SER A CA 1
ATOM 640 C C . SER A 1 80 ? -31.955 -22.176 16.594 1.00 65.62 80 SER A C 1
ATOM 642 O O . SER A 1 80 ? -31.896 -23.131 15.826 1.00 65.62 80 SER A O 1
ATOM 644 N N . ASP A 1 81 ? -32.629 -22.229 17.742 1.00 61.81 81 ASP A N 1
ATOM 645 C CA . ASP A 1 81 ? -33.616 -23.269 18.017 1.00 61.81 81 ASP A CA 1
ATOM 646 C C . ASP A 1 81 ? -34.774 -23.025 17.039 1.00 61.81 81 ASP A C 1
ATOM 648 O O . ASP A 1 81 ? -35.589 -22.121 17.221 1.00 61.81 81 ASP A O 1
ATOM 652 N N . THR A 1 82 ? -34.743 -23.760 15.926 1.00 55.47 82 THR A N 1
ATOM 653 C CA . THR A 1 82 ? -35.814 -23.855 14.925 1.00 55.47 82 THR A CA 1
ATOM 654 C C . THR A 1 82 ? -36.506 -25.194 15.091 1.00 55.47 82 THR A C 1
ATOM 656 O O . THR A 1 82 ? -35.778 -26.190 15.311 1.00 55.47 82 THR A O 1
#

pLDDT: mean 81.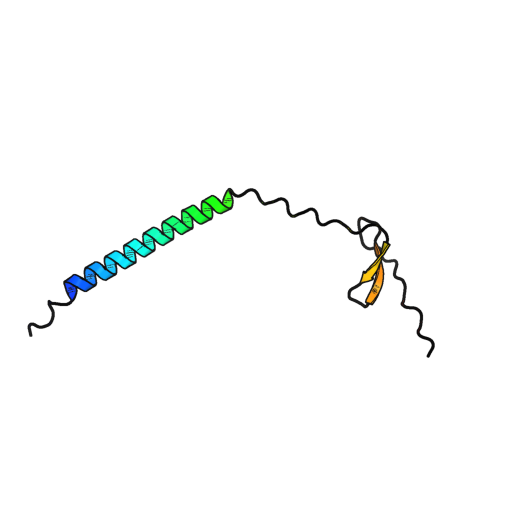85, std 12.89, range [49.66, 97.5]

Radius of gyration: 32.47 Å; chains: 1; bounding box: 56×36×85 Å

Organism: NCBI:txid135487

Secondary structure (DSSP, 8-state):
---SSSSHHHHHHHHHHHHHHHHHHHHHHHHHHHHHHHS----PPP--PPPSEEEE-TTS-EEEE-SSSEEEEEEPPP----

Sequence (82 aa):
MWWAHINDWNTGHTVAFVAAATGIAFVFLLFRALYRIGEPREPTPPVSTPPPGWYVDAAGATRWFDGRQWTDITQLPPKSDT